Protein AF-A0A1Y1VRP2-F1 (afdb_monomer)

Organism: NCBI:txid61395

Radius of gyration: 13.53 Å; Cα contacts (8 Å, |Δi|>4): 239; chains: 1; bounding box: 35×31×34 Å

Solvent-accessible surface area (backbone atoms only — not comparable to full-atom values): 7305 Å² total; per-residue (Å²): 110,68,68,59,49,42,50,50,7,45,56,40,18,68,71,48,83,86,50,84,88,57,76,48,26,8,22,28,34,24,64,86,86,52,78,77,44,76,77,14,70,31,70,61,52,46,52,50,59,33,59,78,65,73,50,76,38,72,77,24,39,42,31,36,43,41,42,48,39,56,67,55,99,56,103,56,85,32,42,35,64,52,41,60,74,45,57,44,37,26,61,22,76,66,63,100,58,61,20,65,60,55,37,46,76,70,72,28,56,66,62,73,68,71,92,50,43,68,67,41,53,60,58,41,53,84,64,71,124

Foldseek 3Di:
DLVVQLVQQLVLLLPDDDDQPDFSKGKWKDLVPDTPDGNQSALVSVLVVCVVVVNQLPSMEMEMLAAFAPDDPDPDDTSLVSCLVSVHAEYEHDDPHCSVVSCVVSVRHYDYPVVCRVSSVVSRVSNVD

Nearest PDB structures (foldseek):
  7drz-assembly1_A  TM=7.147E-01  e=1.497E-06  Aspergillus oryzae RIB40
  6nxy-assembly1_A-2  TM=4.275E-01  e=3.755E+00  Arabidopsis thaliana
  3wvn-assembly2_B  TM=4.221E-01  e=5.387E+00  Streptomyces halstedii
  3c0b-assembly1_A  TM=3.395E-01  e=5.387E+00  Methanococcus maripaludis S2
  3c0b-assembly2_C  TM=3.897E-01  e=6.452E+00  Methanococcus maripaludis S2

InterPro domains:
  IPR002125 Cytidine and deoxycytidylate deaminase domain [PF00383] (2-90)
  IPR002125 Cytidine and deoxycytidylate deaminase domain [PS51747] (1-111)
  IPR016193 Cytidine deaminase-like [SSF53927] (2-125)

Sequence (129 aa):
QDIAFMRMAIAEARNCTSVESAYNVGAVITDGTQVLKHRLLSPQCALMALADKNISTANTTMYTTMEPCSTRLSSNVPCVKRVLNAKIARPPNFVHCTGIEELRNHGVQVIV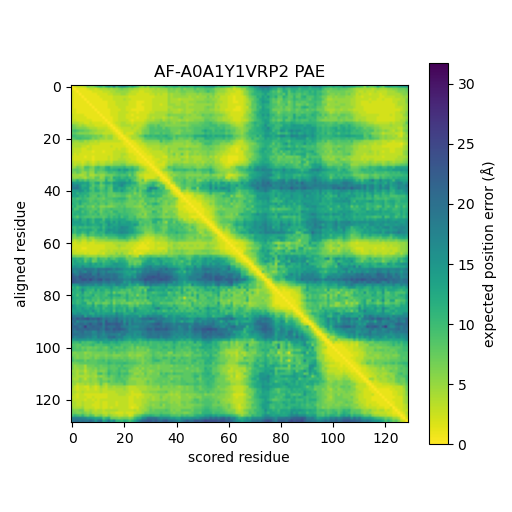VSELEDECKALNCHLAK

Mean predicted aligned error: 9.19 Å

pLDDT: mean 70.3, std 11.06, range [37.97, 86.38]

Secondary structure (DSSP, 8-state):
-HHHHHHHHHHHHHTSPPBTTB----EEEE-SSSEEEEEESSHHHHHHHHHHTT---TT-EEEESSPPPSS-SSSSPPHHHHHHHTT-B-----SS-SHHHHHHHTT------GGGHHHHHHTTGGG--

Structure (mmCIF, N/CA/C/O backbone):
data_AF-A0A1Y1VRP2-F1
#
_entry.id   AF-A0A1Y1VRP2-F1
#
loop_
_atom_site.group_PDB
_atom_site.id
_atom_site.type_symbol
_atom_site.label_atom_id
_atom_site.label_alt_id
_atom_site.label_comp_id
_atom_site.label_asym_id
_atom_site.label_entity_id
_atom_site.label_seq_id
_atom_site.pdbx_PDB_ins_code
_atom_site.Cartn_x
_atom_site.Cartn_y
_atom_site.Cartn_z
_atom_site.occupancy
_atom_site.B_iso_or_equiv
_atom_site.auth_seq_id
_atom_site.auth_comp_id
_atom_site.auth_asym_id
_atom_site.auth_atom_id
_atom_site.pdbx_PDB_model_num
ATOM 1 N N . GLN A 1 1 ? -17.774 -5.415 1.600 1.00 74.75 1 GLN A N 1
ATOM 2 C CA . GLN A 1 1 ? -17.440 -3.986 1.403 1.00 74.75 1 GLN A CA 1
ATOM 3 C C . GLN A 1 1 ? -15.995 -3.827 0.949 1.00 74.75 1 GLN A C 1
ATOM 5 O O . GLN A 1 1 ? -15.766 -3.150 -0.041 1.00 74.75 1 GLN A O 1
ATOM 10 N N . ASP A 1 2 ? -15.053 -4.529 1.577 1.00 79.12 2 ASP A N 1
ATOM 11 C CA . ASP A 1 2 ? -13.614 -4.493 1.271 1.00 79.12 2 ASP A CA 1
ATOM 12 C C . ASP A 1 2 ? -13.282 -4.720 -0.215 1.00 79.12 2 ASP A C 1
ATOM 14 O O . ASP A 1 2 ? -12.556 -3.927 -0.809 1.00 79.12 2 ASP A O 1
ATOM 18 N N . ILE A 1 3 ? -13.903 -5.715 -0.864 1.00 81.50 3 ILE A N 1
ATOM 19 C CA . ILE A 1 3 ? -13.753 -5.966 -2.313 1.00 81.50 3 ILE A CA 1
ATOM 20 C C . ILE A 1 3 ? -14.152 -4.745 -3.154 1.00 81.50 3 ILE A C 1
ATOM 22 O O . ILE A 1 3 ? -13.502 -4.449 -4.154 1.00 81.50 3 ILE A O 1
ATOM 26 N N . ALA A 1 4 ? -15.203 -4.015 -2.769 1.00 84.75 4 ALA A N 1
ATOM 27 C CA . ALA A 1 4 ? -15.655 -2.846 -3.521 1.00 84.75 4 ALA A CA 1
ATOM 28 C C . ALA A 1 4 ? -14.625 -1.710 -3.445 1.00 84.75 4 ALA A C 1
ATOM 30 O O . ALA A 1 4 ? -14.266 -1.143 -4.475 1.00 84.75 4 ALA A O 1
ATOM 31 N N . PHE A 1 5 ? -14.084 -1.430 -2.255 1.00 83.38 5 PHE A N 1
ATOM 32 C CA . PHE A 1 5 ? -13.026 -0.430 -2.091 1.00 83.38 5 PHE A CA 1
ATOM 33 C C . PHE A 1 5 ? -11.714 -0.850 -2.758 1.00 83.38 5 PHE A C 1
ATOM 35 O O . PHE A 1 5 ? -11.035 -0.019 -3.360 1.00 83.38 5 PHE A O 1
ATOM 42 N N . MET A 1 6 ? -11.386 -2.142 -2.731 1.00 84.38 6 MET A N 1
ATOM 43 C CA . MET A 1 6 ? -10.216 -2.669 -3.425 1.00 84.38 6 MET A CA 1
ATOM 44 C C . MET A 1 6 ? -10.367 -2.563 -4.950 1.00 84.38 6 MET A C 1
ATOM 46 O O . MET A 1 6 ? -9.446 -2.121 -5.631 1.00 84.38 6 MET A O 1
ATOM 50 N N . ARG A 1 7 ? -11.556 -2.835 -5.501 1.00 85.50 7 ARG A N 1
ATOM 51 C CA . ARG A 1 7 ? -11.852 -2.580 -6.922 1.00 85.50 7 ARG A CA 1
ATOM 52 C C . ARG A 1 7 ? -11.780 -1.103 -7.291 1.00 85.50 7 ARG A C 1
ATOM 54 O O . ARG A 1 7 ? -11.326 -0.790 -8.387 1.00 85.50 7 ARG A O 1
ATOM 61 N N . MET A 1 8 ? -12.166 -0.193 -6.393 1.00 86.19 8 MET A N 1
ATOM 62 C CA . MET A 1 8 ? -11.939 1.240 -6.606 1.00 86.19 8 MET A CA 1
ATOM 63 C C . MET A 1 8 ? -10.441 1.553 -6.680 1.00 86.19 8 MET A C 1
ATOM 65 O O . MET A 1 8 ? -10.021 2.248 -7.598 1.00 86.19 8 MET A O 1
ATOM 69 N N . ALA A 1 9 ? -9.619 0.999 -5.784 1.00 83.19 9 ALA A N 1
ATOM 70 C CA . ALA A 1 9 ? -8.165 1.164 -5.848 1.00 83.19 9 ALA A CA 1
ATOM 71 C C . ALA A 1 9 ? -7.575 0.610 -7.163 1.00 83.19 9 ALA A C 1
ATOM 73 O O . ALA A 1 9 ? -6.738 1.270 -7.775 1.00 83.19 9 ALA A O 1
ATOM 74 N N . ILE A 1 10 ? -8.060 -0.537 -7.652 1.00 85.19 10 ILE A N 1
ATOM 75 C CA . ILE A 1 10 ? -7.681 -1.102 -8.963 1.00 85.19 10 ILE A CA 1
ATOM 76 C C . ILE A 1 10 ? -8.077 -0.169 -10.108 1.00 85.19 10 ILE A C 1
ATOM 78 O O . ILE A 1 10 ? -7.262 0.100 -10.988 1.00 85.19 10 ILE A O 1
ATOM 82 N N . ALA A 1 11 ? -9.306 0.352 -10.101 1.00 86.38 11 ALA A N 1
ATOM 83 C CA . ALA A 1 11 ? -9.765 1.294 -11.117 1.00 86.38 11 ALA A CA 1
ATOM 84 C C . ALA A 1 11 ? -8.893 2.558 -11.152 1.00 86.38 11 ALA A C 1
ATOM 86 O O . ALA A 1 11 ? -8.585 3.056 -12.231 1.00 86.38 11 ALA A O 1
ATOM 87 N N . GLU A 1 12 ? -8.437 3.036 -9.992 1.00 83.31 12 GLU A N 1
ATOM 88 C CA . GLU A 1 12 ? -7.515 4.168 -9.939 1.00 83.31 12 GLU A CA 1
ATOM 89 C C . GLU A 1 12 ? -6.126 3.828 -10.473 1.00 83.31 12 GLU A C 1
ATOM 91 O O . GLU A 1 12 ? -5.555 4.622 -11.215 1.00 83.31 12 GLU A O 1
ATOM 96 N N . ALA A 1 13 ? -5.602 2.638 -10.179 1.00 83.25 13 ALA A N 1
ATOM 97 C CA . ALA A 1 13 ? -4.335 2.198 -10.751 1.00 83.25 13 ALA A CA 1
ATOM 98 C C . ALA A 1 13 ? -4.399 2.067 -12.285 1.00 83.25 13 ALA A C 1
ATOM 100 O O . ALA A 1 13 ? -3.419 2.362 -12.962 1.00 83.25 13 ALA A O 1
ATOM 101 N N . ARG A 1 14 ? -5.555 1.679 -12.846 1.00 84.38 14 ARG A N 1
ATOM 102 C CA . ARG A 1 14 ? -5.781 1.611 -14.305 1.00 84.38 14 ARG A CA 1
ATOM 103 C C . ARG A 1 14 ? -5.787 2.984 -14.986 1.00 84.38 14 ARG A C 1
ATOM 105 O O . ARG A 1 14 ? -5.579 3.046 -16.192 1.00 84.38 14 ARG A O 1
ATOM 112 N N . ASN A 1 15 ? -6.002 4.071 -14.241 1.00 82.44 15 ASN A N 1
ATOM 113 C CA . ASN A 1 15 ? -5.918 5.435 -14.774 1.00 82.44 15 ASN A CA 1
ATOM 114 C C . ASN A 1 15 ? -4.464 5.921 -14.933 1.00 82.44 15 ASN A C 1
ATOM 116 O O . ASN A 1 15 ? -4.239 6.983 -15.512 1.00 82.44 15 ASN A O 1
ATOM 120 N N . CYS A 1 16 ? -3.480 5.183 -14.412 1.00 77.50 16 CYS A N 1
ATOM 121 C CA . CYS A 1 16 ? -2.070 5.513 -14.571 1.00 77.50 16 CYS A CA 1
ATOM 122 C C . CYS A 1 16 ? -1.589 5.191 -15.990 1.00 77.50 16 CYS A C 1
ATOM 124 O O . CYS A 1 16 ? -1.799 4.091 -16.505 1.00 77.50 16 CYS A O 1
ATOM 126 N N . THR A 1 17 ? -0.876 6.132 -16.607 1.00 79.38 17 THR A N 1
ATOM 127 C CA . THR A 1 17 ? -0.125 5.846 -17.831 1.00 79.38 17 THR A CA 1
ATOM 128 C C . THR A 1 17 ? 1.047 4.934 -17.487 1.00 79.38 17 THR A C 1
ATOM 130 O O . THR A 1 17 ? 1.917 5.311 -16.703 1.00 79.38 17 THR A O 1
ATOM 133 N N . SER A 1 18 ? 1.074 3.748 -18.090 1.00 80.56 18 SER A N 1
ATOM 134 C CA . SER A 1 18 ? 2.132 2.766 -17.850 1.00 80.56 18 SER A CA 1
ATOM 135 C C . SER A 1 18 ? 3.467 3.265 -18.402 1.00 80.56 18 SER A C 1
ATOM 137 O O . SER A 1 18 ? 3.547 3.702 -19.550 1.00 80.56 18 SER A O 1
ATOM 139 N N . VAL A 1 19 ? 4.516 3.184 -17.586 1.00 78.75 19 VAL A N 1
ATOM 140 C CA . VAL A 1 19 ? 5.896 3.517 -17.963 1.00 78.75 19 VAL A CA 1
ATOM 141 C C . VAL A 1 19 ? 6.834 2.412 -17.486 1.00 78.75 19 VAL A C 1
ATOM 143 O O . VAL A 1 19 ? 6.594 1.804 -16.448 1.00 78.75 19 VAL A O 1
ATOM 146 N N . GLU A 1 20 ? 7.919 2.155 -18.216 1.00 76.38 20 GLU A N 1
ATOM 147 C CA . GLU A 1 20 ? 8.835 1.030 -17.940 1.00 76.38 20 GLU A CA 1
ATOM 148 C C . GLU A 1 20 ? 9.603 1.145 -16.612 1.00 76.38 20 GLU A C 1
ATOM 150 O O . GLU A 1 20 ? 10.194 0.178 -16.141 1.00 76.38 20 GLU A O 1
ATOM 155 N N . SER A 1 21 ? 9.629 2.333 -16.010 1.00 71.25 21 SER A N 1
ATOM 156 C CA . SER A 1 21 ? 10.402 2.630 -14.802 1.00 71.25 21 SER A CA 1
ATOM 157 C C . SER A 1 21 ? 9.560 2.730 -13.528 1.00 71.25 21 SER A C 1
ATOM 159 O O . SER A 1 21 ? 10.121 2.969 -12.456 1.00 71.25 21 SER A O 1
ATOM 161 N N . ALA A 1 22 ? 8.231 2.581 -13.611 1.00 72.25 22 ALA A N 1
ATOM 162 C CA . ALA A 1 22 ? 7.350 2.790 -12.465 1.00 72.25 22 ALA A CA 1
ATOM 163 C C . ALA A 1 22 ? 6.106 1.894 -12.471 1.00 72.25 22 ALA A C 1
ATOM 165 O O . ALA A 1 22 ? 5.502 1.622 -13.509 1.00 72.25 22 ALA A O 1
ATOM 166 N N . TYR A 1 23 ? 5.707 1.491 -11.263 1.00 76.88 23 TYR A N 1
ATOM 167 C CA . TYR A 1 23 ? 4.500 0.711 -11.015 1.00 76.88 23 TYR A CA 1
ATOM 168 C C . TYR A 1 23 ? 3.248 1.591 -11.052 1.00 76.88 23 TYR A C 1
ATOM 170 O O . TYR A 1 23 ? 3.217 2.676 -10.468 1.00 76.88 23 TYR A O 1
ATOM 178 N N . ASN A 1 24 ? 2.185 1.068 -11.652 1.00 81.75 24 ASN A N 1
ATOM 179 C CA . ASN A 1 24 ? 0.832 1.575 -11.522 1.00 81.75 24 ASN A CA 1
ATOM 180 C C . ASN A 1 24 ? 0.284 1.164 -10.151 1.00 81.75 24 ASN A C 1
ATOM 182 O O . ASN A 1 24 ? 0.068 -0.021 -9.871 1.00 81.75 24 ASN A O 1
ATOM 186 N N . VAL A 1 25 ? 0.067 2.154 -9.285 1.00 79.31 25 VAL A N 1
ATOM 187 C CA . VAL A 1 25 ? -0.453 1.956 -7.929 1.00 79.31 25 VAL A CA 1
ATOM 188 C C . VAL A 1 25 ? -1.686 2.821 -7.729 1.00 79.31 25 VAL A C 1
ATOM 190 O O . VAL A 1 25 ? -1.690 3.999 -8.075 1.00 79.31 25 VAL A O 1
ATOM 193 N N . GLY A 1 26 ? -2.723 2.236 -7.145 1.00 82.00 26 GLY A N 1
ATOM 194 C CA . GLY A 1 26 ? -3.919 2.941 -6.715 1.00 82.00 26 GLY A CA 1
ATOM 195 C C . GLY A 1 26 ? -4.145 2.717 -5.231 1.00 82.00 26 GLY A C 1
ATOM 196 O O . GLY A 1 26 ? -3.930 1.613 -4.732 1.00 82.00 26 GLY A O 1
ATOM 197 N N . ALA A 1 27 ? -4.581 3.757 -4.523 1.00 80.75 27 ALA A N 1
ATOM 198 C CA . ALA A 1 27 ? -4.993 3.652 -3.131 1.00 80.75 27 ALA A CA 1
ATOM 199 C C . ALA A 1 27 ? -6.293 4.414 -2.837 1.00 80.75 27 ALA A C 1
ATOM 201 O O . ALA A 1 27 ? -6.598 5.444 -3.446 1.00 80.75 27 ALA A O 1
ATOM 202 N N . VAL A 1 28 ? -7.054 3.892 -1.878 1.00 82.00 28 VAL A N 1
ATOM 203 C CA . VAL A 1 28 ? -8.325 4.430 -1.383 1.00 82.00 28 VAL A CA 1
ATOM 204 C C . VAL A 1 28 ? -8.292 4.417 0.138 1.00 82.00 28 VAL A C 1
ATOM 206 O O . VAL A 1 28 ? -7.822 3.451 0.735 1.00 82.00 28 VAL A O 1
ATOM 209 N N . ILE A 1 29 ? -8.803 5.474 0.768 1.00 82.19 29 ILE A N 1
ATOM 210 C CA . ILE A 1 29 ? -8.925 5.553 2.229 1.00 82.19 29 ILE A CA 1
ATOM 211 C C . ILE A 1 29 ? -10.387 5.763 2.611 1.00 82.19 29 ILE A C 1
ATOM 213 O O . ILE A 1 29 ? -11.076 6.590 2.012 1.00 82.19 29 ILE A O 1
ATOM 217 N N . THR A 1 30 ? -10.852 5.026 3.617 1.00 81.75 30 THR A N 1
ATOM 218 C CA . THR A 1 30 ? -12.229 5.061 4.131 1.00 81.75 30 THR A CA 1
ATOM 219 C C . THR A 1 30 ? -12.257 5.041 5.660 1.00 81.75 30 THR A C 1
ATOM 221 O O . THR A 1 30 ? -11.343 4.516 6.289 1.00 81.75 30 THR A O 1
ATOM 224 N N . ASP A 1 31 ? -13.313 5.590 6.255 1.00 80.75 31 ASP A N 1
ATOM 225 C CA . ASP A 1 31 ? -13.656 5.448 7.681 1.00 80.75 31 ASP A CA 1
ATOM 226 C C . ASP A 1 31 ? -14.568 4.234 7.967 1.00 80.75 31 ASP A C 1
ATOM 228 O O . ASP A 1 31 ? -15.049 4.061 9.083 1.00 80.75 31 ASP A O 1
ATOM 232 N N . GLY A 1 32 ? -14.833 3.395 6.958 1.00 71.50 32 GLY A N 1
ATOM 233 C CA . GLY A 1 32 ? -15.761 2.263 7.032 1.00 71.50 32 GLY A CA 1
ATOM 234 C C . GLY A 1 32 ? -17.186 2.580 6.566 1.00 71.50 32 GLY A C 1
ATOM 235 O O . GLY A 1 32 ? -17.935 1.654 6.258 1.00 71.50 32 GLY A O 1
ATOM 236 N N . THR A 1 33 ? -17.555 3.857 6.440 1.00 72.00 33 THR A N 1
ATOM 237 C CA . THR A 1 33 ? -18.880 4.292 5.960 1.00 72.00 33 THR A CA 1
ATOM 238 C C . THR A 1 33 ? -18.809 4.951 4.587 1.00 72.00 33 THR A C 1
ATOM 240 O O . THR A 1 33 ? -19.666 4.707 3.737 1.00 72.00 33 THR A O 1
ATOM 243 N N . GLN A 1 34 ? -17.758 5.731 4.334 1.00 76.81 34 GLN A N 1
ATOM 244 C CA . GLN A 1 34 ? -17.573 6.477 3.094 1.00 76.81 34 GLN A CA 1
ATOM 245 C C . GLN A 1 34 ? -16.101 6.551 2.682 1.00 76.81 34 GLN A C 1
ATOM 247 O O . GLN A 1 34 ? -15.182 6.350 3.481 1.00 76.81 34 GLN A O 1
ATOM 252 N N . VAL A 1 35 ? -15.859 6.846 1.406 1.00 78.00 35 VAL A N 1
ATOM 253 C CA . VAL A 1 35 ? -14.507 7.090 0.897 1.00 78.00 35 VAL A CA 1
ATOM 254 C C . VAL A 1 35 ? -14.078 8.501 1.291 1.00 78.00 35 VAL A C 1
ATOM 256 O O . VAL A 1 35 ? -14.641 9.482 0.814 1.00 78.00 35 VAL A O 1
ATOM 259 N N . LEU A 1 36 ? -13.050 8.605 2.132 1.00 70.88 36 LEU A N 1
ATOM 260 C CA . LEU A 1 36 ? -12.458 9.878 2.549 1.00 70.88 36 LEU A CA 1
ATOM 261 C C . LEU A 1 36 ? -11.570 10.470 1.446 1.00 70.88 36 LEU A C 1
ATOM 263 O O . LEU A 1 36 ? -11.465 11.692 1.296 1.00 70.88 36 LEU A O 1
ATOM 267 N N . LYS A 1 37 ? -10.925 9.603 0.653 1.00 67.81 37 LYS A N 1
ATOM 268 C CA . LYS A 1 37 ? -10.098 10.007 -0.487 1.00 67.81 37 LYS A CA 1
ATOM 269 C C . LYS A 1 37 ? -9.989 8.905 -1.546 1.00 67.81 37 LYS A C 1
ATOM 271 O O . LYS A 1 37 ? -9.744 7.745 -1.222 1.00 67.81 37 LYS A O 1
ATOM 276 N N . HIS A 1 38 ? -10.113 9.317 -2.808 1.00 58.34 38 HIS A N 1
ATOM 277 C CA . HIS A 1 38 ? -9.895 8.515 -4.017 1.00 58.34 38 HIS A CA 1
ATOM 278 C C . HIS A 1 38 ? -8.748 9.124 -4.861 1.00 58.34 38 HIS A C 1
ATOM 280 O O . HIS A 1 38 ? -8.345 10.261 -4.587 1.00 58.34 38 HIS A O 1
ATOM 286 N N . ARG A 1 39 ? -8.243 8.401 -5.878 1.00 60.22 39 ARG A N 1
ATOM 287 C CA . ARG A 1 39 ? -7.189 8.837 -6.837 1.00 60.22 39 ARG A CA 1
ATOM 288 C C . ARG A 1 39 ? -5.784 9.024 -6.271 1.00 60.22 39 ARG A C 1
ATOM 290 O O . ARG A 1 39 ? -5.172 10.079 -6.423 1.00 60.22 39 ARG A O 1
ATOM 297 N N . LEU A 1 40 ? -5.249 8.011 -5.607 1.00 60.72 40 LEU A N 1
ATOM 298 C CA . LEU A 1 40 ? -3.934 8.119 -4.982 1.00 60.72 40 LEU A CA 1
ATOM 299 C C . LEU A 1 40 ? -2.948 7.232 -5.736 1.00 60.72 40 LEU A C 1
ATOM 301 O O . LEU A 1 40 ? -3.011 6.014 -5.629 1.00 60.72 40 LEU A O 1
ATOM 305 N N . LEU A 1 41 ? -2.035 7.871 -6.476 1.00 61.69 41 LEU A N 1
ATOM 306 C CA . LEU A 1 41 ? -0.991 7.224 -7.292 1.00 61.69 41 LEU A CA 1
ATOM 307 C C . LEU A 1 41 ? 0.062 6.478 -6.454 1.00 61.69 41 LEU A C 1
ATOM 309 O O . LEU A 1 41 ? 0.968 5.841 -6.980 1.00 61.69 41 LEU A O 1
ATOM 313 N N . SER A 1 42 ? 0.009 6.636 -5.132 1.00 63.47 42 SER A N 1
ATOM 314 C CA . SER A 1 42 ? 0.844 5.918 -4.177 1.00 63.47 42 SER A CA 1
ATOM 315 C C . SER A 1 42 ? 0.258 6.034 -2.765 1.00 63.47 42 SER A C 1
ATOM 317 O O . SER A 1 42 ? -0.447 7.009 -2.469 1.00 63.47 42 SER A O 1
ATOM 319 N N . PRO A 1 43 ? 0.621 5.124 -1.841 1.00 62.72 43 PRO A N 1
ATOM 320 C CA . PRO A 1 43 ? 0.356 5.298 -0.413 1.00 62.72 43 PRO A CA 1
ATOM 321 C C . PRO A 1 43 ? 0.889 6.633 0.135 1.00 62.72 43 PRO A C 1
ATOM 323 O O . PRO A 1 43 ? 0.299 7.229 1.029 1.00 62.72 43 PRO A O 1
ATOM 326 N N . GLN A 1 44 ? 1.983 7.158 -0.429 1.00 64.94 44 GLN A N 1
ATOM 327 C CA . GLN A 1 44 ? 2.523 8.461 -0.040 1.00 64.94 44 GLN A CA 1
ATOM 328 C C . GLN A 1 44 ? 1.580 9.612 -0.417 1.00 64.94 44 GLN A C 1
ATOM 330 O O . GLN A 1 44 ? 1.318 10.474 0.421 1.00 64.94 44 GLN A O 1
ATOM 335 N N . CYS A 1 45 ? 1.037 9.608 -1.638 1.00 65.81 45 CYS A N 1
ATOM 336 C CA . CYS A 1 45 ? 0.005 10.565 -2.043 1.00 65.81 45 CYS A CA 1
ATOM 337 C C . CYS A 1 45 ? -1.227 10.450 -1.145 1.00 65.81 45 CYS A C 1
ATOM 339 O O . CYS A 1 45 ? -1.832 11.463 -0.803 1.00 65.81 45 CYS A O 1
ATOM 341 N N . ALA A 1 46 ? -1.578 9.225 -0.746 1.00 65.31 46 ALA A N 1
ATOM 342 C CA . ALA A 1 46 ? -2.709 8.966 0.131 1.00 65.31 46 ALA A CA 1
ATOM 343 C C . ALA A 1 46 ? -2.562 9.665 1.483 1.00 65.31 46 ALA A C 1
ATOM 345 O O . ALA A 1 46 ? -3.459 10.379 1.925 1.00 65.31 46 ALA A O 1
ATOM 346 N N . LEU A 1 47 ? -1.386 9.523 2.090 1.00 65.50 47 LEU A N 1
ATOM 347 C CA . LEU A 1 47 ? -1.056 10.136 3.370 1.00 65.50 47 LEU A CA 1
ATOM 348 C C . LEU A 1 47 ? -0.943 11.659 3.291 1.00 65.50 47 LEU A C 1
ATOM 350 O O . LEU A 1 47 ? -1.467 12.350 4.160 1.00 65.50 47 LEU A O 1
ATOM 354 N N . MET A 1 48 ? -0.304 12.192 2.245 1.00 67.44 48 MET A N 1
ATOM 355 C CA . MET A 1 48 ? -0.222 13.644 2.044 1.00 67.44 48 MET A CA 1
ATOM 356 C C . MET A 1 48 ? -1.612 14.261 1.883 1.00 67.44 48 MET A C 1
ATOM 358 O O . MET A 1 48 ? -1.918 15.258 2.525 1.00 67.44 48 MET A O 1
ATOM 362 N N . ALA A 1 49 ? -2.494 13.616 1.117 1.00 62.19 49 ALA A N 1
ATOM 363 C CA . ALA A 1 49 ? -3.854 14.100 0.921 1.00 62.19 49 ALA A CA 1
ATOM 364 C C . ALA A 1 49 ? -4.706 14.103 2.204 1.00 62.19 49 ALA A C 1
ATOM 366 O O . ALA A 1 49 ? -5.653 14.887 2.290 1.00 62.19 49 ALA A O 1
ATOM 367 N N . LEU A 1 50 ? -4.410 13.230 3.172 1.00 66.75 50 LEU A N 1
ATOM 368 C CA . LEU A 1 50 ? -5.051 13.251 4.490 1.00 66.75 50 LEU A CA 1
ATOM 369 C C . LEU A 1 50 ? -4.500 14.372 5.373 1.00 66.75 50 LEU A C 1
ATOM 371 O O . LEU A 1 50 ? -5.284 15.081 6.005 1.00 66.75 50 LEU A O 1
ATOM 375 N N . ALA A 1 51 ? -3.175 14.557 5.371 1.00 68.06 51 ALA A N 1
ATOM 376 C CA . ALA A 1 51 ? -2.509 15.625 6.110 1.00 68.06 51 ALA A CA 1
ATOM 377 C C . ALA A 1 51 ? -2.974 17.014 5.641 1.00 68.06 51 ALA A C 1
ATOM 379 O O . ALA A 1 51 ? -3.355 17.836 6.470 1.00 68.06 51 ALA A O 1
ATOM 380 N N . ASP A 1 52 ? -3.054 17.239 4.325 1.00 64.38 52 ASP A N 1
ATOM 381 C CA . ASP A 1 52 ? -3.507 18.510 3.735 1.00 64.38 52 ASP A CA 1
ATOM 382 C C . ASP A 1 52 ? -4.950 18.868 4.121 1.00 64.38 52 ASP A C 1
ATOM 384 O O . ASP A 1 52 ? -5.318 20.040 4.171 1.00 64.38 52 ASP A O 1
ATOM 388 N N . LYS A 1 53 ? -5.789 17.862 4.392 1.00 61.53 53 LYS A N 1
ATOM 389 C CA . LYS A 1 53 ? -7.193 18.054 4.781 1.00 61.53 53 LYS A CA 1
ATOM 390 C C . LYS A 1 53 ? -7.420 18.066 6.292 1.00 61.53 53 LYS A C 1
ATOM 392 O O . LYS A 1 53 ? -8.568 18.187 6.714 1.00 61.53 53 LYS A O 1
ATOM 397 N N . ASN A 1 54 ? -6.363 17.926 7.093 1.00 65.44 54 ASN A N 1
ATOM 398 C CA . ASN A 1 54 ? -6.437 17.803 8.549 1.00 65.44 54 ASN A CA 1
ATOM 399 C C . ASN A 1 54 ? -7.416 16.696 9.010 1.00 65.44 54 ASN A C 1
ATOM 401 O O . ASN A 1 54 ? -8.058 16.799 10.055 1.00 65.44 54 ASN A O 1
ATOM 405 N N . ILE A 1 55 ? -7.569 15.646 8.192 1.00 66.38 55 ILE A N 1
ATOM 406 C CA . ILE A 1 55 ? -8.446 14.511 8.485 1.00 66.38 55 ILE A CA 1
ATOM 407 C C . ILE A 1 55 ? -7.677 13.561 9.393 1.00 66.38 55 ILE A C 1
ATOM 409 O O . ILE A 1 55 ? -6.594 13.091 9.037 1.00 66.38 55 ILE A O 1
ATOM 413 N N . SER A 1 56 ? -8.251 13.258 10.559 1.00 68.19 56 SER A N 1
ATOM 414 C CA . SER A 1 56 ? -7.679 12.261 11.457 1.00 68.19 56 SER A CA 1
ATOM 415 C C . SER A 1 56 ? -7.623 10.907 10.760 1.00 68.19 56 SER A C 1
ATOM 417 O O . SER A 1 56 ? -8.621 10.400 10.252 1.00 68.19 56 SER A O 1
ATOM 419 N N . THR A 1 57 ? -6.439 10.316 10.755 1.00 67.44 57 THR A N 1
ATOM 420 C CA . THR A 1 57 ? -6.188 8.973 10.233 1.00 67.44 57 THR A CA 1
ATOM 421 C C . THR A 1 57 ? -6.619 7.879 11.214 1.00 67.44 57 THR A C 1
ATOM 423 O O . THR A 1 57 ? -6.659 6.700 10.852 1.00 67.44 57 THR A O 1
ATOM 426 N N . ALA A 1 58 ? -6.967 8.252 12.451 1.00 68.19 58 ALA A N 1
ATOM 427 C CA . ALA A 1 58 ? -7.459 7.327 13.460 1.00 68.19 58 ALA A CA 1
ATOM 428 C C . ALA A 1 58 ? -8.761 6.663 12.989 1.00 68.19 58 ALA A C 1
ATOM 430 O O . ALA A 1 58 ? -9.676 7.339 12.527 1.00 68.19 58 ALA A O 1
ATOM 431 N N . ASN A 1 59 ? -8.840 5.337 13.127 1.00 69.69 59 ASN A N 1
ATOM 432 C CA . ASN A 1 59 ? -9.965 4.503 12.682 1.00 69.69 59 ASN A CA 1
ATOM 433 C C . ASN A 1 59 ? -10.213 4.501 11.162 1.00 69.69 59 ASN A C 1
ATOM 435 O O . ASN A 1 59 ? -11.280 4.088 10.716 1.00 69.69 59 ASN A O 1
ATOM 439 N N . THR A 1 60 ? -9.231 4.916 10.356 1.00 78.62 60 THR A N 1
ATOM 440 C CA . THR A 1 60 ? -9.317 4.809 8.893 1.00 78.62 60 THR A CA 1
ATOM 441 C C . THR A 1 60 ? -8.674 3.521 8.383 1.00 78.62 60 THR A C 1
ATOM 443 O O . THR A 1 60 ? -7.726 2.994 8.971 1.00 78.62 60 THR A O 1
ATOM 446 N N . THR A 1 61 ? -9.209 3.014 7.274 1.00 81.50 61 THR A N 1
ATOM 447 C CA . THR A 1 61 ? -8.715 1.842 6.548 1.00 81.50 61 THR A CA 1
ATOM 448 C C . THR A 1 61 ? -8.192 2.257 5.181 1.00 81.50 61 THR A C 1
ATOM 450 O O . THR A 1 61 ? -8.864 3.009 4.469 1.00 81.50 61 THR A O 1
ATOM 453 N N . MET A 1 62 ? -7.020 1.747 4.794 1.00 82.00 62 MET A N 1
ATOM 454 C CA . MET A 1 62 ? -6.454 1.958 3.462 1.00 82.00 62 MET A CA 1
ATOM 455 C C . MET A 1 62 ? -6.539 0.686 2.608 1.00 82.00 62 MET A C 1
ATOM 457 O O . MET A 1 62 ? -6.221 -0.419 3.028 1.00 82.00 62 MET A O 1
ATOM 461 N N . TYR A 1 63 ? -6.940 0.853 1.357 1.00 81.81 63 TYR A N 1
ATOM 462 C CA . TYR A 1 63 ? -6.880 -0.176 0.326 1.00 81.81 63 TYR A CA 1
ATOM 463 C C . TYR A 1 63 ? -5.849 0.281 -0.694 1.00 81.81 63 TYR A C 1
ATOM 465 O O . TYR A 1 63 ? -5.912 1.424 -1.135 1.00 81.81 63 TYR A O 1
ATOM 473 N N . THR A 1 64 ? -4.881 -0.561 -1.048 1.00 80.81 64 THR A N 1
ATOM 474 C CA . THR A 1 64 ? -3.839 -0.230 -2.034 1.00 80.81 64 THR A CA 1
ATOM 475 C C . THR A 1 64 ? -3.623 -1.398 -2.990 1.00 80.81 64 THR A C 1
ATOM 477 O O . THR A 1 64 ? -3.784 -2.545 -2.614 1.00 80.81 64 THR A O 1
ATOM 480 N N . THR A 1 65 ? -3.309 -1.153 -4.256 1.00 78.25 65 THR A N 1
ATOM 481 C CA . THR A 1 65 ? -3.068 -2.241 -5.227 1.00 78.25 65 THR A CA 1
ATOM 482 C C . THR A 1 65 ? -1.656 -2.800 -5.157 1.00 78.25 65 THR A C 1
ATOM 484 O O . THR A 1 65 ? -1.338 -3.728 -5.888 1.00 78.25 65 THR A O 1
ATOM 487 N N . MET A 1 66 ? -0.803 -2.226 -4.308 1.00 72.56 66 MET A N 1
ATOM 488 C CA . MET A 1 66 ? 0.551 -2.697 -4.046 1.00 72.56 66 MET A CA 1
ATOM 489 C C . MET A 1 66 ? 0.935 -2.544 -2.580 1.00 72.56 66 MET A C 1
ATOM 491 O O . MET A 1 66 ? 0.453 -1.633 -1.896 1.00 72.56 66 MET A O 1
ATOM 495 N N . GLU A 1 67 ? 1.857 -3.406 -2.143 1.00 65.56 67 GLU A N 1
ATOM 496 C CA . GLU 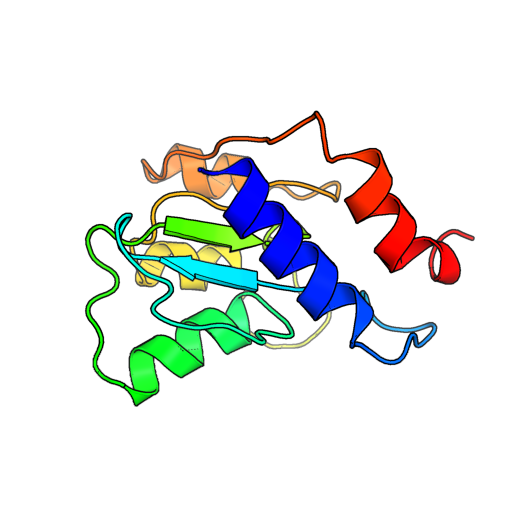A 1 67 ? 2.466 -3.323 -0.818 1.00 65.56 67 GLU A CA 1
ATOM 497 C C . GLU A 1 67 ? 3.173 -1.968 -0.626 1.00 65.56 67 GLU A C 1
ATOM 49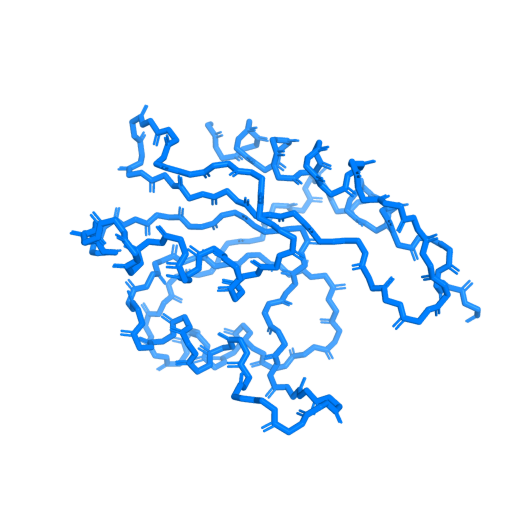9 O O . GLU A 1 67 ? 3.871 -1.495 -1.532 1.00 65.56 67 GLU A O 1
ATOM 504 N N . PRO A 1 68 ? 3.044 -1.324 0.549 1.00 57.06 68 PRO A N 1
ATOM 505 C CA . PRO A 1 68 ? 3.885 -0.189 0.891 1.00 57.06 68 PRO A CA 1
ATOM 506 C C . PRO A 1 68 ? 5.355 -0.615 0.886 1.00 57.06 68 PRO A C 1
ATOM 508 O O . PRO A 1 68 ? 5.759 -1.496 1.638 1.00 57.06 68 PRO A O 1
ATOM 511 N N . CYS A 1 69 ? 6.175 0.044 0.071 1.00 60.41 69 CYS A N 1
ATOM 512 C CA . CYS A 1 69 ? 7.587 -0.303 -0.023 1.00 60.41 69 CYS A CA 1
ATOM 513 C C . CYS A 1 69 ? 8.321 -0.116 1.322 1.00 60.41 69 CYS A C 1
ATOM 515 O O . CYS A 1 69 ? 8.230 0.952 1.947 1.00 60.41 69 CYS A O 1
ATOM 517 N N . SER A 1 70 ? 9.060 -1.147 1.753 1.00 53.91 70 SER A N 1
ATOM 518 C CA . SER A 1 70 ? 9.952 -1.097 2.924 1.00 53.91 70 SER A CA 1
ATOM 519 C C . SER A 1 70 ? 11.302 -0.446 2.601 1.00 53.91 70 SER A C 1
ATOM 521 O O . SER A 1 70 ? 11.942 0.145 3.471 1.00 53.91 70 SER A O 1
ATOM 523 N N . THR A 1 71 ? 11.695 -0.446 1.326 1.00 43.59 71 THR A N 1
ATOM 524 C CA . THR A 1 71 ? 12.865 0.258 0.790 1.00 43.59 71 THR A CA 1
ATOM 525 C C . THR A 1 71 ? 12.469 1.076 -0.443 1.00 43.59 71 THR A C 1
ATOM 527 O O . THR A 1 71 ? 11.557 0.718 -1.187 1.00 43.59 71 THR A O 1
ATOM 530 N N . ARG A 1 72 ? 13.112 2.228 -0.664 1.00 50.91 72 ARG A N 1
ATOM 531 C CA . ARG A 1 72 ? 12.871 3.082 -1.839 1.00 50.91 72 ARG A CA 1
ATOM 532 C C . ARG A 1 72 ? 14.211 3.341 -2.526 1.00 50.91 72 ARG A C 1
ATOM 534 O O . ARG A 1 72 ? 15.174 3.682 -1.853 1.00 50.91 72 ARG A O 1
ATOM 541 N N . LEU A 1 73 ? 14.260 3.210 -3.854 1.00 45.62 73 LEU A N 1
ATOM 542 C CA . LEU A 1 73 ? 15.448 3.547 -4.662 1.00 45.62 73 LEU A CA 1
ATOM 543 C C . LEU A 1 73 ? 15.762 5.054 -4.661 1.00 45.62 73 LEU A C 1
ATOM 545 O O . LEU A 1 73 ? 16.887 5.467 -4.902 1.00 45.62 73 LEU A O 1
ATOM 549 N N . SER A 1 74 ? 14.769 5.891 -4.370 1.00 52.41 74 SER A N 1
ATOM 550 C CA . SER A 1 74 ? 14.945 7.334 -4.175 1.00 52.41 74 SER A CA 1
ATOM 551 C C . SER A 1 74 ? 15.239 7.676 -2.708 1.00 52.41 74 SER A C 1
ATOM 553 O O . SER A 1 74 ? 14.693 7.013 -1.827 1.00 52.41 74 SER A O 1
ATOM 555 N N . SER A 1 75 ? 15.893 8.806 -2.445 1.00 46.31 75 SER A N 1
ATOM 556 C CA . SER A 1 75 ? 16.212 9.380 -1.120 1.00 46.31 75 SER A CA 1
ATOM 557 C C . SER A 1 75 ? 15.023 9.760 -0.202 1.00 46.31 75 SER A C 1
ATOM 559 O O . SER A 1 75 ? 15.202 10.476 0.779 1.00 46.31 75 SER A O 1
ATOM 561 N N . ASN A 1 76 ? 13.804 9.288 -0.475 1.00 55.53 76 ASN A N 1
ATOM 562 C CA . ASN A 1 76 ? 12.610 9.583 0.323 1.00 55.53 76 ASN A CA 1
ATOM 563 C C . ASN A 1 76 ? 12.305 8.489 1.355 1.00 55.53 76 ASN A C 1
ATOM 565 O O . ASN A 1 76 ? 12.506 7.303 1.106 1.00 55.53 76 ASN A O 1
ATOM 569 N N . VAL A 1 77 ? 11.712 8.904 2.482 1.00 57.16 77 VAL A N 1
ATOM 570 C CA . VAL A 1 77 ? 11.237 8.017 3.560 1.00 57.16 77 VAL A CA 1
ATOM 571 C C . VAL A 1 77 ? 10.323 6.902 3.007 1.00 57.16 77 VAL A C 1
ATOM 573 O O . VAL A 1 77 ? 9.346 7.245 2.329 1.00 57.16 77 VAL A O 1
ATOM 576 N N . PRO A 1 78 ? 10.587 5.613 3.324 1.00 62.75 78 PRO A N 1
ATOM 577 C CA . PRO A 1 78 ? 9.773 4.468 2.901 1.00 62.75 78 PRO A CA 1
ATOM 578 C C . PRO A 1 78 ? 8.286 4.600 3.252 1.00 62.75 78 PRO A C 1
ATOM 580 O O . PRO A 1 78 ? 7.926 5.209 4.265 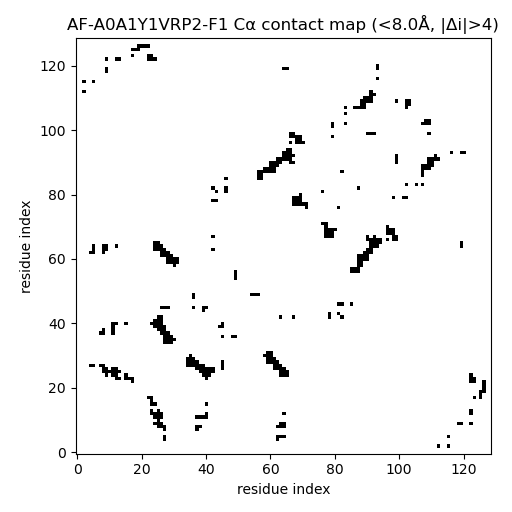1.00 62.75 78 PRO A O 1
ATOM 583 N N . CYS A 1 79 ? 7.411 4.003 2.435 1.00 65.19 79 CYS A N 1
ATOM 584 C CA . CYS A 1 79 ? 5.959 4.118 2.613 1.00 65.19 79 CYS A CA 1
ATOM 585 C C . CYS A 1 79 ? 5.494 3.496 3.935 1.00 65.19 79 CYS A C 1
ATOM 587 O O . CYS A 1 79 ? 4.613 4.051 4.587 1.00 65.19 79 CYS A O 1
ATOM 589 N N . VAL A 1 80 ? 6.137 2.409 4.369 1.00 66.00 80 VAL A N 1
ATOM 590 C CA . VAL A 1 80 ? 5.851 1.729 5.641 1.00 66.00 80 VAL A CA 1
ATOM 591 C C . VAL A 1 80 ? 5.995 2.676 6.833 1.00 66.00 80 VAL A C 1
ATOM 593 O O . VAL A 1 80 ? 5.038 2.870 7.578 1.00 66.00 80 VAL A O 1
ATOM 596 N N . LYS A 1 81 ? 7.136 3.370 6.956 1.00 65.44 81 LYS A N 1
ATOM 597 C CA . LYS A 1 81 ? 7.381 4.339 8.042 1.00 65.44 81 LYS A CA 1
ATO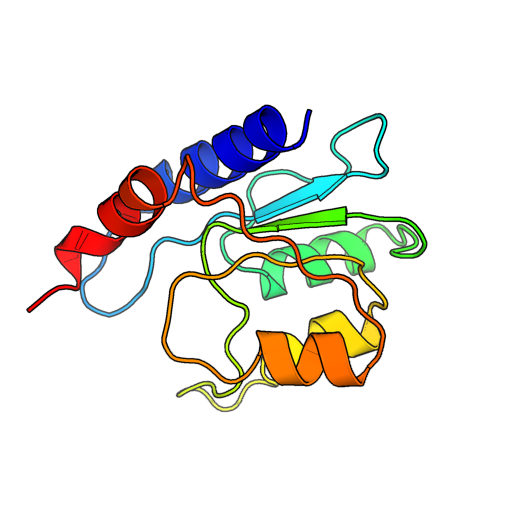M 598 C C . LYS A 1 81 ? 6.328 5.446 8.095 1.00 65.44 81 LYS A C 1
ATOM 600 O O . LYS A 1 81 ? 5.971 5.921 9.168 1.00 65.44 81 LYS A O 1
ATOM 605 N N . ARG A 1 82 ? 5.806 5.859 6.938 1.00 68.12 82 ARG A N 1
ATOM 606 C CA . ARG A 1 82 ? 4.760 6.887 6.865 1.00 68.12 82 ARG A CA 1
ATOM 607 C C . ARG A 1 82 ? 3.397 6.350 7.308 1.00 68.12 82 ARG A C 1
ATOM 609 O O . ARG A 1 82 ? 2.696 7.053 8.028 1.00 68.12 82 ARG A O 1
ATOM 616 N N . VAL A 1 83 ? 3.041 5.122 6.924 1.00 66.31 83 VAL A N 1
ATOM 617 C CA . VAL A 1 83 ? 1.806 4.454 7.382 1.00 66.31 83 VAL A CA 1
ATOM 618 C C . VAL A 1 83 ? 1.833 4.251 8.899 1.00 66.31 83 VAL A C 1
ATOM 620 O O . VAL A 1 83 ? 0.837 4.536 9.562 1.00 66.31 83 VAL A O 1
ATOM 623 N N . LEU A 1 84 ? 2.985 3.853 9.450 1.00 67.81 84 LEU A N 1
ATOM 624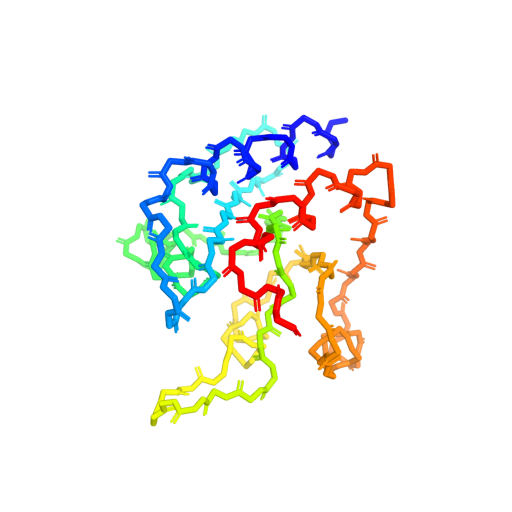 C CA . LEU A 1 84 ? 3.196 3.713 10.894 1.00 67.81 84 LEU A CA 1
ATOM 625 C C . LEU A 1 84 ? 2.973 5.032 11.638 1.00 67.81 84 LEU A C 1
ATOM 627 O O . LEU A 1 84 ? 2.186 5.084 12.583 1.00 67.81 84 LEU A O 1
ATOM 631 N N . ASN A 1 85 ? 3.589 6.118 11.166 1.00 68.44 85 ASN A N 1
ATOM 632 C CA . ASN A 1 85 ? 3.388 7.447 11.749 1.00 68.44 85 ASN A CA 1
ATOM 633 C C . ASN A 1 85 ? 1.927 7.905 11.666 1.00 68.44 85 ASN A C 1
ATOM 635 O O . ASN A 1 85 ? 1.436 8.582 12.567 1.00 68.44 85 ASN A O 1
ATOM 639 N N . ALA A 1 86 ? 1.227 7.524 10.597 1.00 64.19 86 ALA A N 1
ATOM 640 C CA . ALA A 1 86 ? -0.169 7.867 10.388 1.00 64.19 86 ALA A CA 1
ATOM 641 C C . ALA A 1 86 ? -1.153 6.946 11.130 1.00 64.19 86 ALA A C 1
ATOM 643 O O . ALA A 1 86 ? -2.347 7.207 11.072 1.00 64.19 86 ALA A O 1
ATOM 644 N N . LYS A 1 87 ? -0.715 5.890 11.831 1.00 67.31 87 LYS A N 1
ATOM 645 C CA . LYS A 1 87 ? -1.598 4.955 12.566 1.00 67.31 87 LYS A CA 1
ATOM 646 C C . LYS A 1 87 ? -2.772 4.407 11.729 1.00 67.31 87 LYS A C 1
ATOM 648 O O . LYS A 1 87 ? -3.860 4.183 12.258 1.00 67.31 87 LYS A O 1
ATOM 653 N N . ILE A 1 88 ? -2.570 4.211 10.425 1.00 64.56 88 ILE A N 1
ATOM 654 C CA . ILE A 1 88 ? -3.613 3.684 9.535 1.00 64.56 88 ILE A CA 1
ATOM 655 C C . ILE A 1 88 ? -3.676 2.167 9.673 1.00 64.56 88 ILE A C 1
ATOM 657 O O . ILE A 1 88 ? -2.657 1.483 9.572 1.00 64.56 88 ILE A O 1
ATOM 661 N N . ALA A 1 89 ? -4.882 1.639 9.865 1.00 56.94 89 ALA A N 1
ATOM 662 C CA . ALA A 1 89 ? -5.114 0.209 9.909 1.00 56.94 89 ALA A CA 1
ATOM 663 C C . ALA A 1 89 ? -5.217 -0.335 8.472 1.00 56.94 89 ALA A C 1
ATOM 665 O O . ALA A 1 89 ? -6.100 0.078 7.728 1.00 56.94 89 ALA A O 1
ATOM 666 N N . ARG A 1 90 ? -4.374 -1.310 8.109 1.00 60.41 90 ARG A N 1
ATOM 667 C CA . ARG A 1 90 ? -4.458 -2.145 6.888 1.00 60.41 90 ARG A CA 1
ATOM 668 C C . ARG A 1 90 ? -3.912 -1.516 5.609 1.00 60.41 90 ARG A C 1
ATOM 670 O O . ARG A 1 90 ? -4.492 -0.590 5.069 1.00 60.41 90 ARG A O 1
ATOM 677 N N . PRO A 1 91 ? -2.780 -2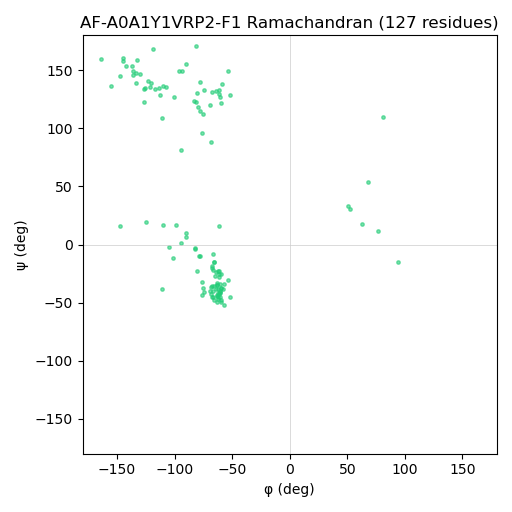.037 5.120 1.00 54.22 91 PRO A N 1
ATOM 678 C CA . PRO A 1 91 ? -2.496 -2.046 3.679 1.00 54.22 91 PRO A CA 1
ATOM 679 C C . PRO A 1 91 ? -2.286 -3.469 3.101 1.00 54.22 91 PRO A C 1
ATOM 681 O O . PRO A 1 91 ? -1.626 -4.280 3.742 1.00 54.22 91 PRO A O 1
ATOM 684 N N . PRO A 1 92 ? -2.808 -3.790 1.903 1.00 49.31 92 PRO A N 1
ATOM 685 C CA . PRO A 1 92 ? -2.608 -5.087 1.211 1.00 49.31 92 PRO A CA 1
ATOM 686 C C . PRO A 1 92 ? -1.274 -5.234 0.422 1.00 49.31 92 PRO A C 1
ATOM 688 O O . PRO A 1 92 ? -0.534 -4.264 0.265 1.00 49.31 92 PRO A O 1
ATOM 691 N N . ASN A 1 93 ? -0.978 -6.462 -0.058 1.00 50.28 93 ASN A N 1
ATOM 692 C CA . ASN A 1 93 ? 0.320 -6.954 -0.584 1.00 50.28 93 ASN A CA 1
ATOM 693 C C . ASN A 1 93 ? 0.354 -7.220 -2.103 1.00 50.28 93 ASN A C 1
ATOM 695 O O . ASN A 1 93 ? -0.535 -7.938 -2.539 1.00 50.28 93 ASN A O 1
ATOM 699 N N . PHE A 1 94 ? 1.419 -6.824 -2.835 1.00 44.62 94 PHE A N 1
ATOM 700 C CA . PHE A 1 94 ? 1.749 -7.365 -4.179 1.00 44.62 94 PHE A CA 1
ATOM 701 C C . PHE A 1 94 ? 3.250 -7.457 -4.562 1.00 44.62 94 PHE A C 1
ATOM 703 O O . PHE A 1 94 ? 3.551 -7.619 -5.744 1.00 44.62 94 PHE A O 1
ATOM 710 N N . VAL A 1 95 ? 4.221 -7.375 -3.640 1.00 37.97 95 VAL A N 1
ATOM 711 C CA . VAL A 1 95 ? 5.664 -7.448 -3.998 1.00 37.97 95 VAL A CA 1
ATOM 712 C C . VAL A 1 95 ? 6.447 -8.182 -2.896 1.00 37.97 95 VAL A C 1
ATOM 714 O O . VAL A 1 95 ? 5.985 -8.257 -1.769 1.00 37.97 95 VAL A O 1
ATOM 717 N N . HIS A 1 96 ? 7.630 -8.748 -3.167 1.00 42.41 96 HIS A N 1
ATOM 718 C CA . HIS A 1 96 ? 8.537 -9.183 -2.091 1.00 42.41 96 HIS A CA 1
ATOM 719 C C . HIS A 1 96 ? 9.084 -7.955 -1.344 1.00 42.41 96 HIS A C 1
ATOM 721 O O . HIS A 1 96 ? 10.125 -7.403 -1.702 1.00 42.41 96 HIS A O 1
ATOM 727 N N . CYS A 1 97 ? 8.367 -7.497 -0.321 1.00 53.44 97 CYS A N 1
ATOM 728 C CA . CYS A 1 97 ? 8.818 -6.492 0.634 1.00 53.44 97 CYS A CA 1
ATOM 729 C C . CYS A 1 97 ? 8.527 -6.963 2.072 1.00 53.44 97 CYS A C 1
ATOM 731 O O . CYS A 1 97 ? 7.715 -7.849 2.322 1.00 53.44 97 CYS A O 1
ATOM 733 N N . THR A 1 98 ? 9.248 -6.390 3.037 1.00 62.44 98 THR A N 1
ATOM 734 C CA . THR A 1 98 ? 9.083 -6.658 4.482 1.00 62.44 98 THR A CA 1
ATOM 735 C C . THR A 1 98 ? 8.068 -5.713 5.135 1.00 62.44 98 THR A C 1
ATOM 737 O O . THR A 1 98 ? 7.967 -5.642 6.360 1.00 62.44 98 THR A O 1
ATOM 740 N N . GLY A 1 99 ? 7.330 -4.932 4.342 1.00 64.25 99 GLY A N 1
ATOM 741 C CA . GLY A 1 99 ? 6.484 -3.854 4.840 1.00 64.25 99 GLY A CA 1
ATOM 742 C C . GLY A 1 99 ? 5.289 -4.366 5.628 1.00 64.25 99 GLY A C 1
ATOM 743 O O . GLY A 1 99 ? 4.932 -3.788 6.650 1.00 64.25 99 GLY A O 1
ATOM 744 N N . ILE A 1 100 ? 4.711 -5.491 5.217 1.00 67.00 100 ILE A N 1
ATOM 745 C CA . ILE A 1 100 ? 3.624 -6.155 5.953 1.00 67.00 100 ILE A CA 1
ATOM 746 C C . ILE A 1 100 ? 4.081 -6.633 7.324 1.00 67.00 100 ILE A C 1
ATOM 748 O O . ILE A 1 100 ? 3.350 -6.467 8.301 1.00 67.00 100 ILE A O 1
ATOM 752 N N . GLU A 1 101 ? 5.267 -7.234 7.400 1.00 69.31 101 GLU A N 1
ATOM 753 C CA . GLU A 1 101 ? 5.838 -7.691 8.666 1.00 69.31 101 GLU A CA 1
ATOM 754 C C . GLU A 1 101 ? 6.076 -6.503 9.593 1.00 69.31 101 GLU A C 1
ATOM 756 O O . GLU A 1 101 ? 5.660 -6.523 10.748 1.00 69.31 101 GLU A O 1
ATOM 761 N N . GLU A 1 102 ? 6.651 -5.424 9.068 1.00 70.56 102 GLU A N 1
ATOM 762 C CA . GLU A 1 102 ? 6.906 -4.206 9.829 1.00 70.56 102 GLU A CA 1
ATOM 763 C C . GLU A 1 102 ? 5.601 -3.560 10.327 1.00 70.56 102 GLU A C 1
ATOM 765 O O . GLU A 1 102 ? 5.526 -3.129 11.476 1.00 70.56 102 GLU A O 1
ATOM 770 N N . LEU A 1 103 ? 4.535 -3.568 9.526 1.00 71.44 103 LEU A N 1
ATOM 771 C CA . LEU A 1 103 ? 3.212 -3.090 9.937 1.00 71.44 103 LEU A CA 1
ATOM 772 C C . LEU A 1 103 ? 2.592 -3.961 11.030 1.00 71.44 103 LEU A C 1
ATOM 774 O O . LEU A 1 103 ? 2.134 -3.439 12.049 1.00 71.44 103 LEU A O 1
ATOM 778 N N . ARG A 1 104 ? 2.618 -5.284 10.853 1.00 75.56 104 ARG A N 1
ATOM 779 C CA . ARG A 1 104 ? 2.107 -6.237 11.848 1.00 75.56 104 ARG A CA 1
ATOM 780 C C . ARG A 1 104 ? 2.861 -6.121 13.171 1.00 75.56 104 ARG A C 1
ATOM 782 O O . ARG A 1 104 ? 2.223 -6.100 14.220 1.00 75.56 104 ARG A O 1
ATOM 789 N N . ASN A 1 105 ? 4.183 -5.953 13.123 1.00 76.94 105 ASN A N 1
ATOM 790 C CA . ASN A 1 105 ? 5.030 -5.757 14.303 1.00 76.94 105 ASN A CA 1
ATOM 791 C C . ASN A 1 105 ? 4.674 -4.489 15.095 1.00 76.94 105 ASN A C 1
ATOM 793 O O . ASN A 1 105 ? 4.896 -4.438 16.300 1.00 76.94 105 ASN A O 1
ATOM 797 N N . HIS A 1 106 ? 4.079 -3.487 14.447 1.00 75.12 106 HIS A N 1
ATOM 798 C CA . HIS A 1 106 ? 3.603 -2.260 15.090 1.00 75.12 106 HIS A CA 1
ATOM 799 C C . HIS A 1 106 ? 2.093 -2.277 15.389 1.00 75.12 106 HIS A C 1
ATOM 801 O O . HIS A 1 106 ? 1.493 -1.229 15.629 1.00 75.12 106 HIS A O 1
ATOM 807 N N . GLY A 1 107 ? 1.456 -3.453 15.372 1.00 70.88 107 GLY A N 1
ATOM 808 C CA . GLY A 1 107 ? 0.043 -3.614 15.722 1.00 70.88 107 GLY A CA 1
ATOM 809 C C . GLY A 1 107 ? -0.937 -3.155 14.640 1.00 70.88 107 GLY A C 1
ATOM 810 O O . GLY A 1 107 ? -2.136 -3.056 14.901 1.00 70.88 107 GLY A O 1
ATOM 811 N N . VAL A 1 108 ? -0.464 -2.891 13.419 1.00 72.25 108 VAL A N 1
ATOM 812 C CA . VAL A 1 108 ? -1.336 -2.592 12.282 1.00 72.25 108 VAL A CA 1
ATOM 813 C C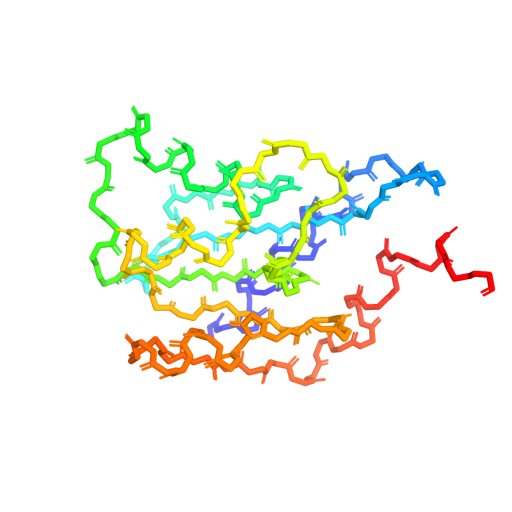 . VAL A 1 108 ? -1.887 -3.902 11.731 1.00 72.25 108 VAL A C 1
ATOM 815 O O . VAL A 1 108 ? -1.148 -4.764 11.252 1.00 72.25 108 VAL A O 1
ATOM 818 N N . GLN A 1 109 ? -3.209 -4.055 11.765 1.00 70.19 109 GLN A N 1
ATOM 819 C CA . GLN A 1 109 ? -3.866 -5.189 11.123 1.00 70.19 109 GLN A CA 1
ATOM 820 C C . GLN A 1 109 ? -3.647 -5.111 9.612 1.00 70.19 109 GLN A C 1
ATOM 822 O O . GLN A 1 109 ? -3.880 -4.061 9.034 1.00 70.19 109 GLN A O 1
ATOM 827 N N . VAL A 1 110 ? -3.242 -6.206 8.970 1.00 73.50 110 VAL A N 1
ATOM 828 C CA . VAL A 1 110 ? -3.051 -6.296 7.514 1.00 73.50 110 VAL A CA 1
ATOM 829 C C . VAL A 1 110 ? -3.846 -7.481 6.984 1.00 73.50 110 VAL A C 1
ATOM 831 O O . VAL A 1 110 ? -3.614 -8.611 7.421 1.00 73.50 110 VAL A O 1
ATOM 834 N N . ILE A 1 111 ? -4.749 -7.223 6.037 1.00 72.50 111 ILE A N 1
ATOM 835 C CA . ILE A 1 111 ? -5.581 -8.238 5.381 1.00 72.50 111 ILE A CA 1
ATOM 836 C C . ILE A 1 111 ? -5.239 -8.254 3.893 1.00 72.50 111 ILE A C 1
ATOM 838 O O . ILE A 1 111 ? -5.145 -7.202 3.259 1.00 72.50 111 ILE A O 1
ATOM 842 N N . VAL A 1 112 ? -5.048 -9.455 3.352 1.00 71.75 112 VAL A N 1
ATOM 843 C CA . VAL A 1 112 ? -4.812 -9.682 1.926 1.00 71.75 112 VAL A CA 1
ATOM 844 C C . VAL A 1 112 ? -6.120 -10.145 1.302 1.00 71.75 112 VAL A C 1
ATOM 846 O O . VAL A 1 112 ? -6.727 -11.097 1.784 1.00 71.75 112 VAL A O 1
ATOM 849 N N . VAL A 1 113 ? -6.545 -9.463 0.241 1.00 75.62 113 VAL A N 1
ATOM 850 C CA . VAL A 1 113 ? -7.728 -9.834 -0.545 1.00 75.62 113 VAL A CA 1
ATOM 851 C C . VAL A 1 113 ? -7.249 -10.689 -1.714 1.00 75.62 113 VAL A C 1
ATOM 853 O O . VAL A 1 113 ? -7.011 -10.181 -2.809 1.00 75.62 113 VAL A O 1
ATOM 856 N N . SER A 1 114 ? -7.030 -11.979 -1.456 1.00 74.56 114 SER A N 1
ATOM 857 C CA . SER A 1 114 ? -6.475 -12.918 -2.441 1.00 74.56 114 SER A CA 1
ATOM 858 C C . SER A 1 114 ? -7.365 -13.085 -3.676 1.00 74.56 114 SER A C 1
ATOM 860 O O . SER A 1 114 ? -6.869 -13.414 -4.746 1.00 74.56 114 SER A O 1
ATOM 862 N N . GLU A 1 115 ? -8.668 -12.801 -3.582 1.00 79.81 115 GLU A N 1
ATOM 863 C CA . GLU A 1 115 ? -9.583 -12.924 -4.727 1.00 79.81 115 GLU A CA 1
ATOM 864 C C . GLU A 1 115 ? -9.316 -11.900 -5.843 1.00 79.81 115 GLU A C 1
ATOM 866 O O . GLU A 1 115 ? -9.779 -12.083 -6.964 1.00 79.81 115 GLU A O 1
ATOM 871 N N . LEU A 1 116 ? -8.592 -10.816 -5.549 1.00 81.25 116 LEU A N 1
ATOM 872 C CA . LEU A 1 116 ? -8.250 -9.764 -6.515 1.00 81.25 116 LEU A CA 1
ATOM 873 C C . LEU A 1 116 ? -6.759 -9.772 -6.873 1.00 81.25 116 LEU A C 1
ATOM 875 O O . LEU A 1 116 ? -6.236 -8.784 -7.397 1.00 81.25 116 LEU A O 1
ATOM 879 N N . GLU A 1 117 ? -6.070 -10.876 -6.573 1.00 79.31 117 GLU A N 1
ATOM 880 C CA . GLU A 1 117 ? -4.623 -10.969 -6.719 1.00 79.31 117 GLU A CA 1
ATOM 881 C C . GLU A 1 117 ? -4.179 -10.816 -8.176 1.00 79.31 117 GLU A C 1
ATOM 883 O O . GLU A 1 117 ? -3.341 -9.971 -8.508 1.00 79.31 117 GLU A O 1
ATOM 888 N N . ASP A 1 118 ? -4.814 -11.567 -9.067 1.00 81.00 118 ASP A N 1
ATOM 889 C CA . ASP A 1 118 ? -4.500 -11.534 -10.491 1.00 81.00 118 ASP A CA 1
ATOM 890 C C . ASP A 1 118 ? -4.837 -10.179 -11.124 1.00 81.00 118 ASP A C 1
ATOM 892 O O . ASP A 1 118 ? -4.084 -9.676 -11.959 1.00 81.00 118 ASP A O 1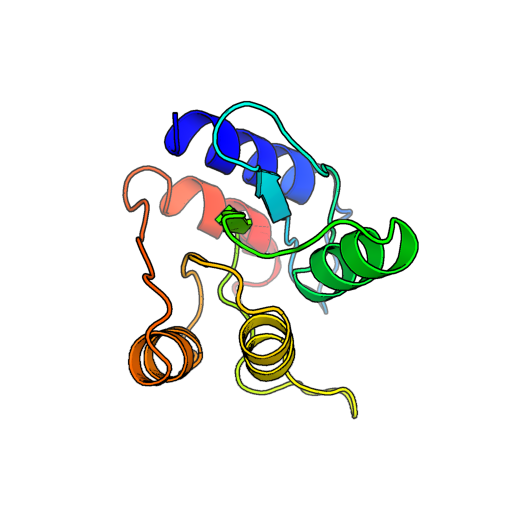
ATOM 896 N N . GLU A 1 119 ? -5.919 -9.531 -10.677 1.00 84.00 119 GLU A N 1
ATOM 897 C CA . GLU A 1 119 ? -6.287 -8.195 -11.154 1.00 84.00 119 GLU A CA 1
ATOM 898 C C . GLU A 1 119 ? -5.232 -7.146 -10.790 1.00 84.00 119 GLU A C 1
ATOM 900 O O . GLU A 1 119 ? -4.946 -6.262 -11.598 1.00 84.00 119 GLU A O 1
ATOM 905 N N . CYS A 1 120 ? -4.643 -7.235 -9.595 1.00 81.25 120 CYS A N 1
ATOM 906 C CA . CYS A 1 120 ? -3.603 -6.304 -9.167 1.00 81.25 120 CYS A CA 1
ATOM 907 C C . CYS A 1 120 ? -2.263 -6.588 -9.856 1.00 81.25 120 CYS A C 1
ATOM 909 O O . CYS A 1 120 ? -1.575 -5.650 -10.258 1.00 81.25 120 CYS A O 1
ATOM 911 N N . LYS A 1 121 ? -1.914 -7.864 -10.067 1.00 79.94 121 LYS A N 1
ATOM 912 C CA . LYS A 1 121 ? -0.733 -8.260 -10.855 1.00 79.94 121 LYS A CA 1
ATOM 913 C C . LYS A 1 121 ? -0.818 -7.752 -12.295 1.00 79.94 121 LYS A C 1
ATOM 915 O O . LYS A 1 121 ? 0.161 -7.224 -12.822 1.00 79.94 121 LYS A O 1
ATOM 920 N N . ALA A 1 122 ? -2.000 -7.833 -12.906 1.00 84.56 122 ALA A N 1
ATOM 921 C CA . ALA A 1 122 ? -2.232 -7.364 -14.269 1.00 84.56 122 ALA A CA 1
ATOM 922 C C . ALA A 1 122 ? -1.981 -5.855 -14.457 1.00 84.56 122 ALA A C 1
ATOM 924 O O . ALA A 1 122 ? -1.675 -5.433 -15.568 1.00 84.56 122 ALA A O 1
ATOM 925 N N . LEU A 1 123 ? -2.050 -5.039 -13.395 1.00 82.19 123 LEU A N 1
ATOM 926 C CA . LEU A 1 123 ? -1.771 -3.594 -13.463 1.00 82.19 123 LEU A CA 1
ATOM 927 C C . LEU A 1 123 ? -0.322 -3.268 -13.836 1.00 82.19 123 LEU A C 1
ATOM 929 O O . LEU A 1 123 ? -0.046 -2.157 -14.285 1.00 82.19 123 LEU A O 1
ATOM 933 N N . ASN A 1 124 ? 0.591 -4.207 -13.585 1.00 82.06 124 ASN A N 1
ATOM 934 C CA . ASN A 1 124 ? 2.031 -4.015 -13.705 1.00 82.06 124 ASN A CA 1
ATOM 935 C C . ASN A 1 124 ? 2.685 -5.039 -14.637 1.00 82.06 124 ASN A C 1
ATOM 937 O O . ASN A 1 124 ? 3.899 -5.234 -14.589 1.00 82.06 124 ASN A O 1
ATOM 941 N N . CYS A 1 125 ? 1.900 -5.688 -15.505 1.00 81.69 125 CYS A N 1
ATOM 942 C CA . CYS A 1 125 ? 2.417 -6.666 -16.464 1.00 81.69 125 CYS A CA 1
ATOM 943 C C . CYS A 1 125 ? 3.452 -6.062 -17.429 1.00 81.69 125 CYS A C 1
ATOM 945 O O . CYS A 1 125 ? 4.337 -6.776 -17.886 1.00 81.69 125 CYS A O 1
ATOM 947 N N . HIS A 1 126 ? 3.408 -4.746 -17.671 1.00 78.00 126 HIS A N 1
ATOM 948 C CA . HIS A 1 126 ? 4.395 -4.011 -18.471 1.00 78.00 126 HIS A CA 1
ATOM 949 C C . HIS A 1 126 ? 5.800 -3.972 -17.850 1.00 78.00 126 HIS A C 1
ATOM 951 O O . HIS A 1 126 ? 6.754 -3.631 -18.544 1.00 78.00 126 HIS A O 1
ATOM 957 N N . LEU A 1 127 ? 5.935 -4.305 -16.563 1.00 75.00 127 LEU A N 1
ATOM 958 C CA . LEU A 1 127 ? 7.212 -4.351 -15.841 1.00 75.00 127 LEU A CA 1
ATOM 959 C C . LEU A 1 127 ? 7.764 -5.768 -15.677 1.00 75.00 127 LEU A C 1
ATOM 961 O O . LEU A 1 127 ? 8.913 -5.923 -15.265 1.00 75.00 127 LEU A O 1
ATOM 965 N N . ALA A 1 128 ? 6.966 -6.796 -15.971 1.00 62.41 128 ALA A N 1
ATOM 966 C CA . ALA A 1 128 ? 7.409 -8.180 -15.919 1.00 62.41 128 ALA A CA 1
ATOM 967 C C . ALA A 1 128 ? 8.282 -8.471 -17.152 1.00 62.41 128 ALA A C 1
ATOM 969 O O . ALA A 1 128 ? 7.768 -8.739 -18.238 1.00 62.41 128 ALA A O 1
ATOM 970 N N . LYS A 1 129 ? 9.603 -8.360 -16.986 1.00 50.59 129 LYS A N 1
ATOM 971 C CA . LYS A 1 129 ? 10.600 -8.957 -17.884 1.00 50.59 129 LYS A CA 1
ATOM 972 C C . LYS A 1 129 ? 11.084 -10.277 -17.308 1.00 50.59 129 LYS A C 1
ATOM 974 O O . LYS A 1 129 ? 11.295 -10.322 -16.076 1.00 50.59 129 LYS A O 1
#